Protein AF-B3DYD4-F1 (afdb_monomer)

Structure (mmCIF, N/CA/C/O backbone):
data_AF-B3DYD4-F1
#
_entry.id   AF-B3DYD4-F1
#
loop_
_atom_site.group_PDB
_atom_site.id
_atom_site.type_symbol
_atom_site.label_atom_id
_atom_site.label_alt_id
_atom_site.label_comp_id
_atom_site.label_asym_id
_atom_site.label_entity_id
_atom_site.label_seq_id
_atom_site.pdbx_PDB_ins_code
_atom_site.Cartn_x
_atom_site.Cartn_y
_atom_site.Cartn_z
_atom_site.occupancy
_atom_site.B_iso_or_equiv
_atom_site.auth_seq_id
_atom_site.auth_comp_id
_atom_site.auth_asym_id
_atom_site.auth_atom_id
_atom_site.pdbx_PDB_model_num
ATOM 1 N N . MET A 1 1 ? -2.296 5.678 56.896 1.00 38.97 1 MET A N 1
ATOM 2 C CA . MET A 1 1 ? -1.107 4.786 56.986 1.00 38.97 1 MET A CA 1
ATOM 3 C C . MET A 1 1 ? -1.644 3.364 57.135 1.00 38.97 1 MET A C 1
ATOM 5 O O . MET A 1 1 ? -2.528 3.212 57.953 1.00 38.97 1 MET A O 1
ATOM 9 N N . LYS A 1 2 ? -1.297 2.308 56.392 1.00 41.31 2 LYS A N 1
ATOM 10 C CA . LYS A 1 2 ? -0.160 1.946 55.529 1.00 41.31 2 LYS A CA 1
ATOM 11 C C . LYS A 1 2 ? -0.677 1.122 54.331 1.00 41.31 2 LYS A C 1
ATOM 13 O O . LYS A 1 2 ? -1.652 0.393 54.458 1.00 41.31 2 LYS A O 1
ATOM 18 N N . LYS A 1 3 ? 0.004 1.261 53.189 1.00 44.62 3 LYS A N 1
ATOM 19 C CA . LYS A 1 3 ? -0.133 0.450 51.968 1.00 44.62 3 LYS A CA 1
ATOM 20 C C . LYS A 1 3 ? 0.567 -0.898 52.170 1.00 44.62 3 LYS A C 1
ATOM 22 O O . LYS A 1 3 ? 1.705 -0.878 52.627 1.00 44.62 3 LYS A O 1
ATOM 27 N N . ASN A 1 4 ? -0.021 -2.000 51.702 1.00 47.28 4 ASN A N 1
ATOM 28 C CA . ASN A 1 4 ? 0.715 -3.247 51.481 1.00 47.28 4 ASN A CA 1
ATOM 29 C C . ASN A 1 4 ? 0.799 -3.526 49.979 1.00 47.28 4 ASN A C 1
ATOM 31 O O . ASN A 1 4 ? -0.115 -4.044 49.350 1.00 47.28 4 ASN A O 1
ATOM 35 N N . SER A 1 5 ? 1.931 -3.099 49.426 1.00 49.41 5 SER A N 1
ATOM 36 C CA . SER A 1 5 ? 2.450 -3.473 48.117 1.00 49.41 5 SER A CA 1
ATOM 37 C C . SER A 1 5 ? 3.121 -4.837 48.259 1.00 49.41 5 SER A C 1
ATOM 39 O O . SER A 1 5 ? 4.083 -4.939 49.021 1.00 49.41 5 SER A O 1
ATOM 41 N N . LEU A 1 6 ? 2.697 -5.841 47.492 1.00 55.88 6 LEU A N 1
ATOM 42 C CA . LEU A 1 6 ? 3.550 -6.989 47.191 1.00 55.88 6 LEU A CA 1
ATOM 43 C C . LEU A 1 6 ? 3.934 -6.960 45.712 1.00 55.88 6 LEU A C 1
ATOM 45 O O . LEU A 1 6 ? 3.097 -7.018 44.817 1.00 55.88 6 LEU A O 1
ATOM 49 N N . ARG A 1 7 ? 5.242 -6.814 45.512 1.00 54.72 7 ARG A N 1
ATOM 50 C CA . ARG A 1 7 ? 5.985 -6.912 44.260 1.00 54.72 7 ARG A CA 1
ATOM 51 C C . ARG A 1 7 ? 6.456 -8.365 44.164 1.00 54.72 7 ARG A C 1
ATOM 53 O O . ARG A 1 7 ? 7.079 -8.816 45.115 1.00 54.72 7 ARG A O 1
ATOM 60 N N . ASN A 1 8 ? 6.219 -9.038 43.042 1.00 51.88 8 ASN A N 1
ATOM 61 C CA . ASN A 1 8 ? 6.862 -10.307 42.674 1.00 51.88 8 ASN A CA 1
ATOM 62 C C . ASN A 1 8 ? 7.329 -10.162 41.213 1.00 51.88 8 ASN A C 1
ATOM 64 O O . ASN A 1 8 ? 6.520 -9.848 40.344 1.00 51.88 8 ASN A O 1
ATOM 68 N N . THR A 1 9 ? 8.638 -9.980 40.994 1.00 54.03 9 THR A N 1
ATOM 69 C CA . THR A 1 9 ? 9.576 -11.018 40.497 1.00 54.03 9 THR A CA 1
ATOM 70 C C . THR A 1 9 ? 9.155 -11.511 39.103 1.00 54.03 9 THR A C 1
ATOM 72 O O . THR A 1 9 ? 8.151 -12.184 38.948 1.00 54.03 9 THR A O 1
ATOM 75 N N . GLY A 1 10 ? 9.786 -11.106 38.000 1.00 48.25 10 GLY A N 1
ATOM 76 C CA . GLY A 1 10 ? 11.219 -11.176 37.729 1.00 48.25 10 GLY A CA 1
ATOM 77 C C . GLY A 1 10 ? 11.532 -12.536 37.101 1.00 48.25 10 GLY A C 1
ATOM 78 O O . GLY A 1 10 ? 11.927 -13.444 37.821 1.00 48.25 10 GLY A O 1
ATOM 79 N N . LEU A 1 11 ? 11.346 -12.679 35.784 1.00 46.84 11 LEU A N 1
ATOM 80 C CA . LEU A 1 11 ? 11.868 -13.820 35.029 1.00 46.84 11 LEU A CA 1
ATOM 81 C C . LEU A 1 11 ? 12.599 -13.302 33.787 1.00 46.84 11 LEU A C 1
ATOM 83 O O . LEU A 1 11 ? 11.993 -12.833 32.826 1.00 46.84 11 LEU A O 1
ATOM 87 N N . VAL A 1 12 ? 13.925 -13.341 33.867 1.00 51.78 12 VAL A N 1
ATOM 88 C CA . VAL A 1 12 ? 14.853 -13.117 32.761 1.00 51.78 12 VAL A CA 1
ATOM 89 C C . VAL A 1 12 ? 14.883 -14.401 31.938 1.00 51.78 12 VAL A C 1
ATOM 91 O O . VAL A 1 12 ? 15.249 -15.448 32.464 1.00 51.78 12 VAL A O 1
ATOM 94 N N . VAL A 1 13 ? 14.513 -14.330 30.659 1.00 56.12 13 VAL A N 1
ATOM 95 C CA . VAL A 1 13 ? 14.779 -15.407 29.697 1.00 56.12 13 VAL A CA 1
ATOM 96 C C . VAL A 1 13 ? 16.028 -15.013 28.922 1.00 56.12 13 VAL A C 1
ATOM 98 O O . VAL A 1 13 ? 16.008 -14.085 28.118 1.00 56.12 13 VAL A O 1
ATOM 101 N N . ALA A 1 14 ? 17.125 -15.699 29.218 1.00 52.97 14 ALA A N 1
ATOM 102 C CA . ALA A 1 14 ? 18.363 -15.643 28.460 1.00 52.97 14 ALA A CA 1
ATOM 103 C C . ALA A 1 14 ? 18.589 -16.985 27.752 1.00 52.97 14 ALA A C 1
ATOM 105 O O . ALA A 1 14 ? 18.150 -18.021 28.246 1.00 52.97 14 ALA A O 1
ATOM 106 N N . LEU A 1 15 ? 19.386 -16.914 26.680 1.00 49.81 15 LEU A N 1
ATOM 107 C CA . LEU A 1 15 ? 20.103 -17.984 25.970 1.00 49.81 15 LEU A CA 1
ATOM 108 C C . LEU A 1 15 ? 19.453 -18.526 24.694 1.00 49.81 15 LEU A C 1
ATOM 110 O O . LEU A 1 15 ? 18.399 -19.152 24.704 1.00 49.81 15 LEU A O 1
ATOM 114 N N . GLY A 1 16 ? 20.193 -18.349 23.595 1.00 42.12 16 GLY A N 1
ATOM 115 C CA . GLY A 1 16 ? 19.958 -19.068 22.350 1.00 42.12 16 GLY A CA 1
ATOM 116 C C . GLY A 1 16 ? 20.753 -18.580 21.138 1.00 42.12 16 GLY A C 1
ATOM 117 O O . GLY A 1 16 ? 20.210 -18.596 20.041 1.00 42.12 16 GLY A O 1
ATOM 118 N N . SER A 1 17 ? 22.004 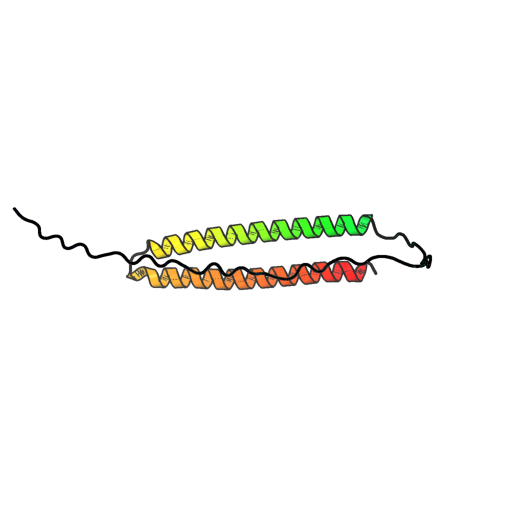-18.125 21.293 1.00 53.62 17 SER A N 1
ATOM 119 C CA . SER A 1 17 ? 22.882 -17.843 20.146 1.00 53.62 17 SER A CA 1
ATOM 120 C C . SER A 1 17 ? 23.289 -19.155 19.472 1.00 53.62 17 SER A C 1
ATOM 122 O O . SER A 1 17 ? 24.225 -19.818 19.914 1.00 53.62 17 SER A O 1
ATOM 124 N N . ILE A 1 18 ? 22.586 -19.537 18.406 1.00 58.69 18 ILE A N 1
ATOM 125 C CA . ILE A 1 18 ? 23.004 -20.633 17.529 1.00 58.69 18 ILE A CA 1
ATOM 126 C C . ILE A 1 18 ? 23.987 -20.060 16.507 1.00 58.69 18 ILE A C 1
ATOM 128 O O . ILE A 1 18 ? 23.617 -19.349 15.573 1.00 58.69 18 ILE A O 1
ATOM 132 N N . LEU A 1 19 ? 25.261 -20.365 16.738 1.00 49.06 19 LEU A N 1
ATOM 133 C CA . LEU A 1 19 ? 26.365 -20.183 15.806 1.00 49.06 19 LEU A CA 1
ATOM 134 C C . LEU A 1 19 ? 26.099 -21.029 14.550 1.00 49.06 19 LEU A C 1
ATOM 136 O O . LEU A 1 19 ? 26.220 -22.251 14.584 1.00 49.06 19 LEU A O 1
ATOM 140 N N . PHE A 1 20 ? 25.756 -20.386 13.434 1.00 47.16 20 PHE A N 1
ATOM 141 C CA . PHE A 1 20 ? 25.810 -21.025 12.119 1.00 47.16 20 PHE A CA 1
ATOM 142 C C . PHE A 1 20 ? 27.267 -21.075 11.649 1.00 47.16 20 PHE A C 1
ATOM 144 O O . PHE A 1 20 ? 27.771 -20.170 10.987 1.00 47.16 20 PHE A O 1
ATOM 151 N N . SER A 1 21 ? 27.952 -22.150 12.027 1.00 51.03 21 SER A N 1
ATOM 152 C CA . SER A 1 21 ? 29.216 -22.580 11.435 1.00 51.03 21 SER A CA 1
ATOM 153 C C . SER A 1 21 ? 28.922 -23.358 10.146 1.00 51.03 21 SER A C 1
ATOM 155 O O . SER A 1 21 ? 28.512 -24.514 10.201 1.00 51.03 21 SER A O 1
ATOM 157 N N . GLY A 1 22 ? 29.111 -22.722 8.988 1.00 49.94 22 GLY A N 1
ATOM 158 C CA . GLY A 1 22 ? 29.138 -23.369 7.669 1.00 49.94 22 GLY A CA 1
ATOM 159 C C . GLY A 1 22 ? 30.554 -23.307 7.074 1.00 49.94 22 GLY A C 1
ATOM 160 O O . GLY A 1 22 ? 31.252 -22.322 7.318 1.00 49.94 22 GLY A O 1
ATOM 161 N N . PRO A 1 23 ? 31.016 -24.346 6.354 1.00 53.59 23 PRO A N 1
ATOM 162 C CA . PRO A 1 23 ? 32.431 -24.556 6.068 1.00 53.59 23 PRO A CA 1
ATOM 163 C C . PRO A 1 23 ? 32.987 -23.584 5.021 1.00 53.59 23 PRO A C 1
ATOM 165 O O . PRO A 1 23 ? 32.393 -23.350 3.970 1.00 53.59 23 PRO A O 1
ATOM 168 N N . MET A 1 24 ? 34.188 -23.081 5.312 1.00 48.22 24 MET A N 1
ATOM 169 C CA . MET A 1 24 ? 35.125 -22.515 4.343 1.00 48.22 24 MET A CA 1
ATOM 170 C C . MET A 1 24 ? 35.471 -23.591 3.304 1.00 48.22 24 MET A C 1
ATOM 172 O O . MET A 1 24 ? 36.173 -24.549 3.625 1.00 48.22 24 MET A O 1
ATOM 176 N N . PHE A 1 25 ? 35.007 -23.443 2.063 1.00 60.72 25 PHE A N 1
ATOM 177 C CA . PHE A 1 25 ? 35.567 -24.203 0.948 1.00 60.72 25 PHE A CA 1
ATOM 178 C C . PHE A 1 25 ? 36.887 -23.555 0.531 1.00 60.72 25 PHE A C 1
ATOM 180 O O . PHE A 1 25 ? 36.925 -22.430 0.035 1.00 60.72 25 PHE A O 1
ATOM 187 N N . ALA A 1 26 ? 37.966 -24.277 0.820 1.00 43.31 26 ALA A N 1
ATOM 188 C CA . ALA A 1 26 ? 39.333 -23.933 0.484 1.00 43.31 26 ALA A CA 1
ATOM 189 C C . ALA A 1 26 ? 39.612 -24.083 -1.022 1.00 43.31 26 ALA A C 1
ATOM 191 O O . ALA A 1 26 ? 38.998 -24.889 -1.721 1.00 43.31 26 ALA A O 1
ATOM 192 N N . GLN A 1 27 ? 40.568 -23.273 -1.472 1.00 47.06 27 GLN A N 1
ATOM 193 C CA . GLN A 1 27 ? 41.129 -23.167 -2.816 1.00 47.06 27 GLN A 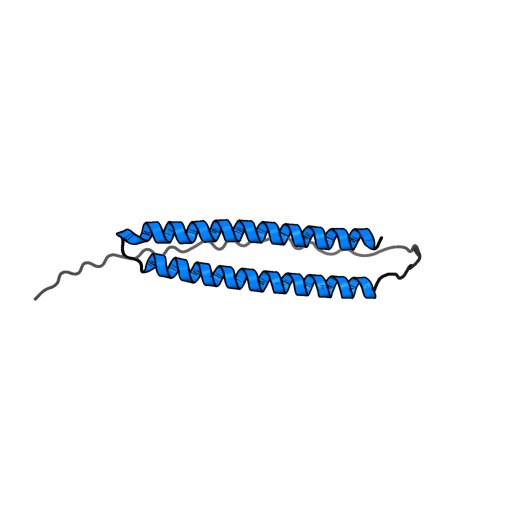CA 1
ATOM 194 C C . GLN A 1 27 ? 41.597 -24.506 -3.396 1.00 47.06 27 GLN A C 1
ATOM 196 O O . GLN A 1 27 ? 42.208 -25.297 -2.688 1.00 47.06 27 GLN A O 1
ATOM 201 N N . ASN A 1 28 ? 41.448 -24.659 -4.714 1.00 42.19 28 ASN A N 1
ATOM 202 C CA . ASN A 1 28 ? 42.526 -25.120 -5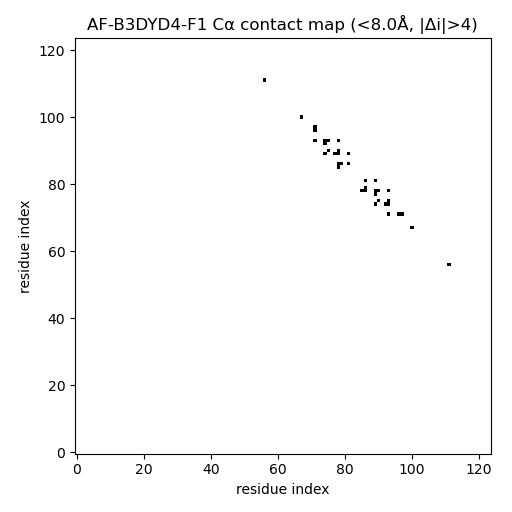.591 1.00 42.19 28 ASN A CA 1
ATOM 203 C C . ASN A 1 28 ? 42.300 -24.565 -7.008 1.00 42.19 28 ASN A C 1
ATOM 205 O O . ASN A 1 28 ? 41.210 -24.655 -7.565 1.00 42.19 28 ASN A O 1
ATOM 209 N N . ALA A 1 29 ? 43.350 -23.969 -7.558 1.00 40.53 29 ALA A N 1
ATOM 210 C CA . ALA A 1 29 ? 43.558 -23.610 -8.962 1.00 40.53 29 ALA A CA 1
ATOM 211 C C . ALA A 1 29 ? 44.992 -24.076 -9.311 1.00 40.53 29 ALA A C 1
ATOM 213 O O . ALA A 1 29 ? 45.725 -24.373 -8.360 1.00 40.53 29 ALA A O 1
ATOM 214 N N . PRO A 1 30 ? 45.480 -24.054 -10.570 1.00 59.03 30 PRO A N 1
ATOM 215 C CA . PRO A 1 30 ? 44.863 -23.777 -11.881 1.00 59.03 30 PRO A CA 1
ATOM 216 C C . PRO A 1 30 ? 45.222 -24.889 -12.923 1.00 59.03 30 PRO A C 1
ATOM 218 O O . PRO A 1 30 ? 45.534 -25.993 -12.503 1.00 59.03 30 PRO A O 1
ATOM 221 N N . GLU A 1 31 ? 45.220 -24.565 -14.233 1.00 38.59 31 GLU A N 1
ATOM 222 C CA . GLU A 1 31 ? 45.652 -25.349 -15.432 1.00 38.59 31 GLU A CA 1
ATOM 223 C C . GLU A 1 31 ? 44.554 -26.183 -16.142 1.00 38.59 31 GLU A C 1
ATOM 225 O O . GLU A 1 31 ? 43.847 -26.947 -15.501 1.00 38.59 31 GLU A O 1
ATOM 230 N N . SER A 1 32 ? 44.302 -26.123 -17.463 1.00 45.41 32 SER A N 1
ATOM 231 C CA . SER A 1 32 ? 44.987 -25.501 -18.614 1.00 45.41 32 SER A CA 1
ATOM 232 C C . SER A 1 32 ? 44.090 -25.455 -19.874 1.00 45.41 32 SER A C 1
ATOM 234 O O . SER A 1 32 ? 43.182 -26.268 -20.016 1.00 45.41 32 SER A O 1
ATOM 236 N N . GLN A 1 33 ? 44.478 -24.577 -20.813 1.00 41.34 33 GLN A N 1
ATOM 237 C CA . GLN A 1 33 ? 44.333 -24.642 -22.286 1.00 41.34 33 GLN A CA 1
ATOM 238 C C . GLN A 1 33 ? 43.029 -24.222 -23.004 1.00 41.34 33 GLN A C 1
ATOM 240 O O . GLN A 1 33 ? 42.095 -24.992 -23.202 1.00 41.34 33 GLN A O 1
ATOM 245 N N . ASP A 1 34 ? 43.079 -22.978 -23.497 1.00 46.72 34 ASP A N 1
ATOM 246 C CA . ASP A 1 34 ? 42.905 -22.533 -24.892 1.00 46.72 34 ASP A CA 1
ATOM 247 C C . ASP A 1 34 ? 41.936 -23.274 -25.835 1.00 46.72 34 ASP A C 1
ATOM 249 O O . ASP A 1 34 ? 42.266 -24.279 -26.464 1.00 46.72 34 ASP A O 1
ATOM 253 N N . GLN A 1 35 ? 40.818 -22.600 -26.124 1.00 41.25 35 GLN A N 1
ATOM 254 C CA . GLN A 1 35 ? 40.226 -22.559 -27.464 1.00 41.25 35 GLN A CA 1
ATOM 255 C C . GLN A 1 35 ? 39.769 -21.121 -27.770 1.00 41.25 35 GLN A C 1
ATOM 257 O O . GLN A 1 35 ? 38.976 -20.566 -27.002 1.00 41.25 35 GLN A O 1
ATOM 262 N N . PRO A 1 36 ? 40.206 -20.497 -28.884 1.00 48.31 36 PRO A N 1
ATOM 263 C CA . PRO A 1 36 ? 39.716 -19.187 -29.288 1.00 48.31 36 PRO A CA 1
ATOM 264 C C . PRO A 1 36 ? 38.334 -19.355 -29.925 1.00 48.31 36 PRO A C 1
ATOM 266 O O . PRO A 1 36 ? 38.187 -19.452 -31.142 1.00 48.31 36 PRO A O 1
ATOM 269 N N . SER A 1 37 ? 37.299 -19.405 -29.091 1.00 42.78 37 SER A N 1
ATOM 270 C CA . SER A 1 37 ? 35.921 -19.285 -29.560 1.00 42.78 37 SER A CA 1
ATOM 271 C C . SER A 1 37 ? 35.653 -17.819 -29.874 1.00 42.78 37 SER A C 1
ATOM 273 O O . SER A 1 37 ? 35.342 -17.035 -28.983 1.00 42.78 37 SER A O 1
ATOM 275 N N . SER A 1 38 ? 35.865 -17.464 -31.143 1.00 44.59 38 SER A N 1
ATOM 276 C CA . SER A 1 38 ? 35.165 -16.407 -31.882 1.00 44.59 38 SER A CA 1
ATOM 277 C C . SER A 1 38 ? 34.442 -15.387 -30.998 1.00 44.59 38 SER A C 1
ATOM 279 O O . SER A 1 38 ? 33.258 -15.548 -30.691 1.00 44.59 38 SER A O 1
ATOM 281 N N . THR A 1 39 ? 35.144 -14.318 -30.618 1.00 46.03 39 THR A N 1
ATOM 282 C CA . THR A 1 39 ? 34.541 -13.138 -29.998 1.00 46.03 39 THR A CA 1
ATOM 283 C C . THR A 1 39 ? 33.686 -12.428 -31.044 1.00 46.03 39 THR A C 1
ATOM 285 O O . THR A 1 39 ? 34.070 -11.413 -31.620 1.00 46.03 39 THR A O 1
ATOM 288 N N . ALA A 1 40 ? 32.496 -12.962 -31.307 1.00 49.12 40 ALA A N 1
ATOM 289 C CA . ALA A 1 40 ? 31.392 -12.108 -31.673 1.00 49.12 40 ALA A CA 1
ATOM 290 C C . ALA A 1 40 ? 31.198 -11.188 -30.464 1.00 49.12 40 ALA A C 1
ATOM 292 O O . ALA A 1 40 ? 30.765 -11.624 -29.400 1.00 49.12 40 ALA A O 1
ATOM 293 N N . THR A 1 41 ? 31.582 -9.923 -30.586 1.00 60.12 41 THR A N 1
ATOM 294 C CA . THR A 1 41 ? 31.055 -8.865 -29.729 1.00 60.12 41 THR A CA 1
ATOM 295 C C . THR A 1 41 ? 29.703 -8.446 -30.287 1.00 60.12 41 THR A C 1
ATOM 297 O O . THR A 1 41 ? 29.666 -7.662 -31.238 1.00 60.12 41 THR A O 1
ATOM 300 N N . PRO A 1 42 ? 28.593 -8.890 -29.684 1.00 54.66 42 PRO A N 1
ATOM 301 C CA . PRO A 1 42 ? 27.387 -8.093 -29.723 1.00 54.66 42 PRO A CA 1
ATOM 302 C C . PRO A 1 42 ? 26.996 -7.655 -28.297 1.00 54.66 42 PRO A C 1
ATOM 304 O O . PRO A 1 42 ? 27.312 -8.311 -27.308 1.00 54.66 42 PRO A O 1
ATOM 307 N N . HIS A 1 43 ? 26.288 -6.524 -28.192 1.00 51.69 43 HIS A N 1
ATOM 308 C CA . HIS A 1 43 ? 25.422 -6.166 -27.048 1.00 51.69 43 HIS A CA 1
ATOM 309 C C . HIS A 1 43 ? 25.963 -5.371 -25.833 1.00 51.69 43 HIS A C 1
ATOM 311 O O . HIS A 1 43 ? 25.382 -5.459 -24.748 1.00 51.69 43 HIS A O 1
ATOM 317 N N . HIS A 1 44 ? 26.957 -4.480 -25.958 1.00 55.69 44 HIS A N 1
ATOM 318 C CA . HIS A 1 44 ? 27.202 -3.501 -24.870 1.00 55.69 44 HIS A CA 1
ATOM 319 C C . HIS A 1 44 ? 26.030 -2.507 -24.682 1.00 55.69 44 HIS A C 1
ATOM 321 O O . HIS A 1 44 ? 25.693 -2.152 -23.549 1.00 55.69 44 HIS A O 1
ATOM 327 N N . HIS A 1 45 ? 25.366 -2.102 -25.773 1.00 59.94 45 HIS A N 1
ATOM 328 C CA . HIS A 1 45 ? 24.218 -1.186 -25.728 1.00 59.94 45 HIS A CA 1
ATOM 329 C C . HIS A 1 45 ? 22.947 -1.829 -25.144 1.00 59.94 45 HIS A C 1
ATOM 331 O O . HIS A 1 45 ? 22.285 -1.212 -24.307 1.00 59.94 45 HIS A O 1
ATOM 337 N N . ASP A 1 46 ? 22.649 -3.084 -25.493 1.00 68.31 46 ASP A N 1
ATOM 338 C CA . ASP A 1 46 ? 21.482 -3.809 -24.964 1.00 68.31 46 ASP A CA 1
ATOM 339 C C . ASP A 1 46 ? 21.575 -4.058 -23.460 1.00 68.31 46 ASP A C 1
ATOM 341 O O . ASP A 1 46 ? 20.589 -3.929 -22.731 1.00 68.31 46 ASP A O 1
ATOM 345 N N . ARG A 1 47 ? 22.775 -4.367 -22.955 1.00 75.88 47 ARG A N 1
ATOM 346 C CA . ARG A 1 47 ? 22.974 -4.611 -21.523 1.00 75.88 47 ARG A CA 1
ATOM 347 C C . ARG A 1 47 ? 22.716 -3.356 -20.689 1.00 75.88 47 ARG A C 1
ATOM 349 O O . ARG A 1 47 ? 22.062 -3.438 -19.648 1.00 75.88 47 ARG A O 1
ATOM 356 N N . ALA A 1 48 ? 23.194 -2.197 -21.144 1.00 81.12 48 ALA A N 1
ATOM 357 C CA . ALA A 1 48 ? 22.978 -0.922 -20.460 1.00 81.12 48 ALA A CA 1
ATOM 358 C C . ALA A 1 48 ? 21.500 -0.493 -20.494 1.00 81.12 48 ALA A C 1
ATOM 360 O O . ALA A 1 48 ? 20.965 -0.044 -19.476 1.00 81.12 48 ALA A O 1
ATOM 361 N N . TYR A 1 49 ? 20.825 -0.683 -21.633 1.00 81.19 49 TYR A N 1
ATOM 362 C CA . TYR A 1 49 ? 19.399 -0.392 -21.782 1.00 81.19 49 TYR A CA 1
ATOM 363 C C . TYR A 1 49 ? 18.535 -1.271 -20.863 1.00 81.19 49 TYR A C 1
ATOM 365 O O . TYR A 1 49 ? 17.741 -0.748 -20.075 1.00 81.19 49 TYR A O 1
ATOM 373 N N . ARG A 1 50 ? 18.763 -2.593 -20.868 1.00 80.62 50 ARG A N 1
ATOM 374 C CA . ARG A 1 50 ? 18.063 -3.547 -19.989 1.00 80.62 50 ARG A CA 1
ATOM 375 C C . ARG A 1 50 ? 18.288 -3.237 -18.508 1.00 80.62 50 ARG A C 1
ATOM 377 O O . ARG A 1 50 ? 17.342 -3.279 -17.725 1.00 80.62 50 ARG A O 1
ATOM 384 N N . HIS A 1 51 ? 19.511 -2.870 -18.116 1.00 86.69 51 HIS A N 1
ATOM 385 C CA . HIS A 1 51 ? 19.808 -2.491 -16.733 1.00 86.69 51 HIS A CA 1
ATOM 386 C C . HIS A 1 51 ? 19.066 -1.217 -16.303 1.00 86.69 51 HIS A C 1
ATOM 388 O O . HIS A 1 51 ? 18.476 -1.180 -15.222 1.00 86.69 51 HIS A O 1
ATOM 394 N N . LYS A 1 52 ? 19.042 -0.185 -17.157 1.00 88.56 52 LYS A N 1
ATOM 395 C CA . LYS A 1 52 ? 18.312 1.061 -16.881 1.00 88.56 52 LYS A CA 1
ATOM 396 C C . LYS A 1 52 ? 16.814 0.807 -16.709 1.00 88.56 52 LYS A C 1
ATOM 398 O O . LYS A 1 52 ? 16.221 1.323 -15.763 1.00 88.56 52 LYS A O 1
ATOM 403 N N . MET A 1 53 ? 16.220 -0.007 -17.580 1.00 85.81 53 MET A N 1
ATOM 404 C CA . MET A 1 53 ? 14.804 -0.364 -17.488 1.00 85.81 53 MET A CA 1
ATOM 405 C C . MET A 1 53 ? 14.506 -1.172 -16.219 1.00 85.81 53 MET A C 1
ATOM 407 O O . MET A 1 53 ? 13.585 -0.828 -15.481 1.00 85.81 53 MET A O 1
ATOM 411 N N . ALA A 1 54 ? 15.317 -2.188 -15.909 1.00 87.56 54 ALA A N 1
ATOM 412 C CA . ALA A 1 54 ? 15.171 -2.973 -14.684 1.00 87.56 54 ALA A CA 1
ATOM 413 C C . ALA A 1 54 ? 15.247 -2.092 -13.425 1.00 87.56 54 ALA A C 1
ATOM 415 O O . ALA A 1 54 ? 14.453 -2.264 -12.501 1.00 87.56 54 ALA A O 1
ATOM 416 N N . LYS A 1 55 ? 16.146 -1.098 -13.410 1.00 91.44 55 LYS A N 1
ATOM 417 C CA . LYS A 1 55 ? 16.255 -0.127 -12.315 1.00 91.44 55 LYS A CA 1
ATOM 418 C C . LYS A 1 55 ? 14.994 0.729 -12.174 1.00 91.44 55 LYS A C 1
ATOM 420 O O . LYS A 1 55 ? 14.463 0.842 -11.075 1.00 91.44 55 LYS A O 1
ATOM 425 N N . GLN A 1 56 ? 14.486 1.293 -13.270 1.00 91.00 56 GLN A N 1
ATOM 426 C CA . GLN A 1 56 ? 13.259 2.103 -13.247 1.00 91.00 56 GLN A CA 1
ATOM 427 C C . GLN A 1 56 ? 12.051 1.302 -12.750 1.00 91.00 56 GLN A C 1
ATOM 429 O O . GLN A 1 56 ? 11.254 1.790 -11.951 1.00 91.00 56 GLN A O 1
ATOM 434 N N . MET A 1 57 ? 11.944 0.054 -13.199 1.00 88.94 57 MET A N 1
ATOM 435 C CA . MET A 1 57 ? 10.914 -0.882 -12.768 1.00 88.94 57 MET A CA 1
ATOM 436 C C . MET A 1 57 ? 11.020 -1.211 -11.272 1.00 88.94 57 MET A C 1
ATOM 438 O O . MET A 1 57 ? 10.013 -1.204 -10.564 1.00 88.94 57 MET A O 1
ATOM 442 N N . HIS A 1 58 ? 12.235 -1.442 -10.772 1.00 90.75 58 HIS A N 1
ATOM 443 C CA . HIS A 1 58 ? 12.482 -1.666 -9.349 1.00 90.75 58 HIS A CA 1
ATOM 444 C C . HIS A 1 58 ? 12.101 -0.444 -8.500 1.00 90.75 58 HIS A C 1
ATOM 446 O O . HIS A 1 58 ? 11.374 -0.584 -7.521 1.00 90.75 58 HIS A O 1
ATOM 452 N N . GLU A 1 59 ? 12.509 0.760 -8.908 1.00 94.19 59 GLU A N 1
ATOM 453 C CA . GLU A 1 59 ? 12.141 2.003 -8.218 1.00 94.19 59 GLU A CA 1
ATOM 454 C C . GLU A 1 59 ? 10.623 2.228 -8.194 1.00 94.19 59 GLU A C 1
ATOM 456 O O . GLU A 1 59 ? 10.075 2.655 -7.177 1.00 94.19 59 GLU A O 1
ATOM 461 N N . LYS A 1 60 ? 9.928 1.932 -9.300 1.00 91.50 60 LYS A N 1
ATOM 462 C CA . LYS A 1 60 ? 8.463 2.019 -9.369 1.00 91.50 60 LYS A CA 1
ATOM 463 C C . LYS A 1 60 ? 7.813 1.084 -8.347 1.00 91.50 60 LYS A C 1
ATOM 465 O O . LYS A 1 60 ? 6.924 1.518 -7.618 1.00 91.50 60 LYS A O 1
ATOM 470 N N . MET A 1 61 ? 8.270 -0.167 -8.278 1.00 91.50 61 MET A N 1
ATOM 471 C CA . MET A 1 61 ? 7.753 -1.141 -7.316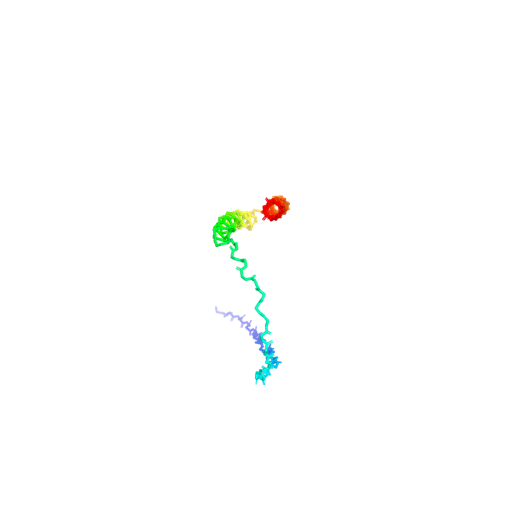 1.00 91.50 61 MET A CA 1
ATOM 472 C C . MET A 1 61 ? 8.039 -0.733 -5.878 1.00 91.50 61 MET A C 1
ATOM 474 O O . MET A 1 61 ? 7.142 -0.828 -5.048 1.00 91.50 61 MET A O 1
ATOM 478 N N . GLN A 1 62 ? 9.236 -0.221 -5.593 1.00 94.38 62 GLN A N 1
ATOM 479 C CA . GLN A 1 62 ? 9.573 0.252 -4.254 1.00 94.38 62 GLN A CA 1
ATOM 480 C C . GLN A 1 62 ? 8.613 1.355 -3.797 1.00 94.38 62 GLN A C 1
ATOM 482 O O . GLN A 1 62 ? 8.011 1.241 -2.736 1.00 94.38 62 GLN A O 1
ATOM 487 N N . ARG A 1 63 ? 8.373 2.371 -4.638 1.00 94.69 63 ARG A N 1
ATOM 488 C CA . ARG A 1 63 ? 7.434 3.459 -4.309 1.00 94.69 63 ARG A CA 1
ATOM 489 C C . ARG A 1 63 ? 6.008 2.961 -4.086 1.00 94.69 63 ARG A C 1
ATOM 491 O O . ARG A 1 63 ? 5.298 3.500 -3.243 1.00 94.69 63 ARG A O 1
ATOM 498 N N . LEU A 1 64 ? 5.571 1.966 -4.861 1.00 92.56 64 LEU A N 1
ATOM 499 C CA . LEU A 1 64 ? 4.254 1.358 -4.679 1.00 92.56 64 LEU A CA 1
ATOM 500 C C . LEU A 1 64 ? 4.160 0.640 -3.325 1.00 92.56 64 LEU A C 1
ATOM 502 O O . LEU A 1 64 ? 3.174 0.833 -2.621 1.00 92.56 64 LEU A O 1
ATOM 506 N N . MET A 1 65 ? 5.186 -0.131 -2.957 1.00 93.50 65 MET A N 1
ATOM 507 C CA . MET A 1 65 ? 5.255 -0.834 -1.670 1.00 93.50 65 MET A CA 1
ATOM 508 C C . MET A 1 65 ? 5.258 0.143 -0.499 1.00 93.50 65 MET A C 1
ATOM 510 O O . MET A 1 65 ? 4.453 -0.003 0.412 1.00 93.50 65 MET A O 1
ATOM 514 N N . ASP A 1 66 ? 6.096 1.181 -0.562 1.00 96.62 66 ASP A N 1
ATOM 515 C CA . ASP A 1 66 ? 6.187 2.189 0.496 1.00 96.62 66 ASP A CA 1
ATOM 516 C C . ASP A 1 66 ? 4.825 2.870 0.719 1.00 96.62 66 ASP A C 1
ATOM 518 O O . ASP A 1 66 ? 4.377 3.035 1.854 1.00 96.62 66 ASP A O 1
ATOM 522 N N . LYS A 1 67 ? 4.110 3.192 -0.369 1.00 96.25 67 LYS A N 1
ATOM 523 C CA . LYS A 1 67 ? 2.760 3.767 -0.300 1.00 96.25 67 LYS A CA 1
ATOM 524 C C . LYS A 1 67 ? 1.746 2.803 0.327 1.00 96.25 67 LYS A C 1
ATOM 526 O O . LYS A 1 67 ? 0.925 3.232 1.137 1.00 96.25 67 LYS A O 1
ATOM 531 N N . GLN A 1 68 ? 1.778 1.525 -0.057 1.00 97.00 68 GLN A N 1
ATOM 532 C CA . GLN A 1 68 ? 0.897 0.502 0.517 1.00 97.00 68 GLN A CA 1
ATOM 533 C C . GLN A 1 68 ? 1.169 0.328 2.018 1.00 97.00 68 GLN A C 1
ATOM 535 O O . GLN A 1 68 ? 0.231 0.315 2.813 1.00 97.00 68 GLN A O 1
ATOM 540 N N . ASP A 1 69 ? 2.439 0.306 2.421 1.00 97.81 69 ASP A N 1
ATOM 541 C CA . ASP A 1 69 ? 2.857 0.225 3.821 1.00 97.81 69 ASP A CA 1
ATOM 542 C C . ASP A 1 69 ? 2.370 1.421 4.650 1.00 97.81 69 ASP A C 1
ATOM 544 O O . ASP A 1 69 ? 1.909 1.250 5.782 1.00 97.81 69 ASP A O 1
ATOM 548 N N . GLU A 1 70 ? 2.464 2.641 4.118 1.00 98.31 70 GLU A N 1
ATOM 549 C CA . GLU A 1 70 ? 1.953 3.841 4.788 1.00 98.31 70 GLU A CA 1
ATOM 550 C C . GLU A 1 70 ? 0.433 3.790 4.986 1.00 98.31 70 GLU A C 1
ATOM 552 O O . GLU A 1 70 ? -0.062 4.087 6.080 1.00 98.31 70 GLU A O 1
ATOM 557 N N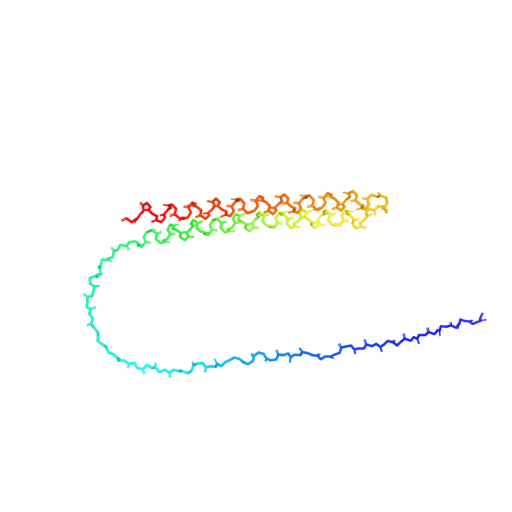 . GLU A 1 71 ? -0.310 3.367 3.963 1.00 98.06 71 GLU A N 1
ATOM 558 C CA . GLU A 1 71 ? -1.764 3.203 4.030 1.00 98.06 71 GLU A CA 1
ATOM 559 C C . GLU A 1 71 ? -2.165 2.159 5.082 1.00 98.06 71 GLU A C 1
ATOM 561 O O . GLU A 1 71 ? -3.008 2.428 5.942 1.00 98.06 71 GLU A O 1
ATOM 566 N N . LEU A 1 72 ? -1.504 1.000 5.087 1.00 98.44 72 LEU A N 1
ATOM 567 C CA . LEU A 1 72 ? -1.759 -0.062 6.059 1.00 98.44 72 LEU A CA 1
ATOM 568 C C . LEU A 1 72 ? -1.428 0.373 7.488 1.00 98.44 72 LEU A C 1
ATOM 570 O O . LEU A 1 72 ? -2.199 0.098 8.409 1.00 98.44 72 LEU A O 1
ATOM 574 N N . LYS A 1 73 ? -0.321 1.101 7.691 1.00 98.44 73 LYS A N 1
ATOM 575 C CA . LYS A 1 73 ? 0.026 1.681 9.000 1.00 98.44 73 LYS A CA 1
ATOM 576 C C . LYS A 1 73 ? -1.049 2.651 9.477 1.00 98.44 73 LYS A C 1
ATOM 578 O O . LYS A 1 73 ? -1.398 2.642 10.659 1.00 98.44 73 LYS A O 1
ATOM 583 N N . LYS A 1 74 ? -1.586 3.484 8.583 1.00 98.44 74 LYS A N 1
ATOM 584 C CA . LYS A 1 74 ? -2.681 4.403 8.909 1.00 98.44 74 LYS A CA 1
ATOM 585 C C . LYS A 1 74 ? -3.940 3.634 9.319 1.00 98.44 74 LYS A C 1
ATOM 587 O O . LYS A 1 74 ? -4.454 3.888 10.407 1.00 98.44 74 LYS A O 1
ATOM 592 N N . LEU A 1 75 ? -4.380 2.664 8.519 1.00 98.50 75 LEU A N 1
ATOM 593 C CA . LEU A 1 75 ? -5.566 1.848 8.808 1.00 98.50 75 LEU A CA 1
ATOM 594 C C . LEU A 1 75 ? -5.423 1.057 10.116 1.00 98.50 75 LEU A C 1
ATOM 596 O O . LEU A 1 7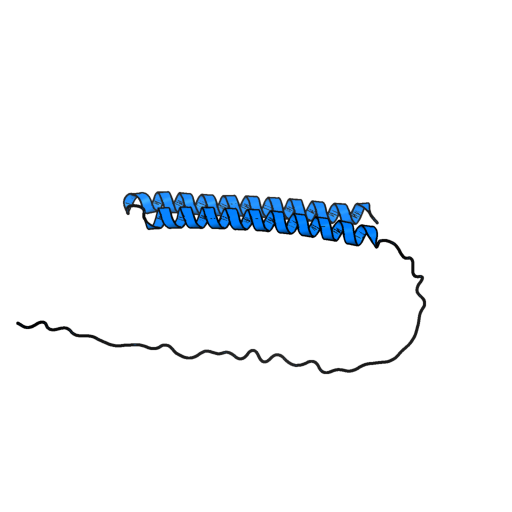5 ? -6.335 1.047 10.942 1.00 98.50 75 LEU A O 1
ATOM 600 N N . ALA A 1 76 ? -4.254 0.464 10.365 1.00 98.44 76 ALA A N 1
ATOM 601 C CA . ALA A 1 76 ? -3.971 -0.229 11.618 1.00 98.44 76 ALA A CA 1
ATOM 602 C C . ALA A 1 76 ? -4.033 0.724 12.824 1.00 98.44 76 ALA A C 1
ATOM 604 O O . ALA A 1 76 ? -4.595 0.384 13.867 1.00 98.44 76 ALA A O 1
ATOM 605 N N . ASN A 1 77 ? -3.503 1.942 12.686 1.00 98.50 77 ASN A N 1
ATOM 606 C CA . ASN A 1 77 ? -3.590 2.960 13.730 1.00 98.50 77 ASN A CA 1
ATOM 607 C C . ASN A 1 77 ? -5.032 3.416 13.985 1.00 98.50 77 ASN A C 1
ATOM 609 O O . ASN A 1 77 ? -5.408 3.595 15.145 1.00 98.50 77 ASN A O 1
ATOM 613 N N . GLU A 1 78 ? -5.841 3.586 12.938 1.00 98.06 78 GLU A N 1
ATOM 614 C CA . GLU A 1 78 ? -7.268 3.894 13.066 1.00 98.06 78 GLU A CA 1
ATOM 615 C C . GLU A 1 78 ? -8.016 2.773 13.793 1.00 98.06 78 GLU A C 1
ATOM 617 O O . GLU A 1 78 ? -8.688 3.034 14.789 1.00 98.06 78 GLU A O 1
ATOM 622 N N . MET A 1 79 ? -7.826 1.519 13.377 1.00 98.25 79 MET A N 1
ATOM 623 C CA . MET A 1 79 ? -8.402 0.340 14.032 1.00 98.25 79 MET A CA 1
ATOM 624 C C . MET A 1 79 ? -8.004 0.250 15.515 1.00 98.25 79 MET A C 1
ATOM 626 O O . MET A 1 79 ? -8.823 -0.053 16.390 1.00 98.25 79 MET A O 1
ATOM 630 N N . ASN A 1 80 ? -6.743 0.542 15.838 1.00 97.88 80 ASN A N 1
ATOM 631 C CA . ASN A 1 80 ? -6.256 0.491 17.215 1.00 97.88 80 ASN A CA 1
ATOM 632 C C . ASN A 1 80 ? -6.906 1.556 18.104 1.00 97.88 80 ASN A C 1
ATOM 634 O O . ASN A 1 80 ? -7.234 1.258 19.256 1.00 97.88 80 ASN A O 1
ATOM 638 N N . LYS A 1 81 ? -7.146 2.753 17.559 1.00 97.75 81 LYS A N 1
ATOM 639 C CA . LYS A 1 81 ? -7.782 3.880 18.259 1.00 97.75 81 LYS A CA 1
ATOM 640 C C . LYS A 1 81 ? -9.313 3.828 18.251 1.00 97.75 81 LYS A C 1
ATOM 642 O O . LYS A 1 81 ? -9.932 4.551 19.027 1.00 97.75 81 LYS A O 1
ATOM 647 N N . ALA A 1 82 ? -9.914 2.997 17.402 1.00 97.88 82 ALA A N 1
ATOM 648 C CA . ALA A 1 82 ? -11.360 2.901 17.269 1.00 97.88 82 ALA A CA 1
ATOM 649 C C . ALA A 1 82 ? -12.043 2.401 18.563 1.00 97.88 82 ALA A C 1
ATOM 651 O O . ALA A 1 82 ? -11.489 1.537 19.262 1.00 97.88 82 ALA A O 1
ATOM 652 N N . PRO A 1 83 ? -13.261 2.894 18.864 1.00 98.06 83 PRO A N 1
ATOM 653 C CA . PRO A 1 83 ? -14.153 2.321 19.872 1.00 98.06 83 PRO A CA 1
ATOM 654 C C . PRO A 1 83 ? -14.390 0.820 19.664 1.00 98.06 83 PRO A C 1
ATOM 656 O O . PRO A 1 83 ? -14.289 0.307 18.550 1.00 98.06 83 PRO A O 1
ATOM 659 N N . LYS A 1 84 ? -14.704 0.088 20.741 1.00 96.81 84 LYS A N 1
ATOM 660 C CA . LYS A 1 84 ? -14.806 -1.385 20.712 1.00 96.81 84 LYS A CA 1
ATOM 661 C C . LYS A 1 84 ? -15.833 -1.894 19.693 1.00 96.81 84 LYS A C 1
ATOM 663 O O . LYS A 1 84 ? -15.583 -2.906 19.049 1.00 96.81 84 LYS A O 1
ATOM 668 N N . ASP A 1 85 ? -16.948 -1.193 19.558 1.00 97.44 85 ASP A N 1
ATOM 669 C CA . ASP A 1 85 ? -18.031 -1.447 18.608 1.00 97.44 85 ASP A CA 1
ATOM 670 C C . ASP A 1 85 ? -17.632 -1.199 17.143 1.00 97.44 85 ASP A C 1
ATOM 672 O O . ASP A 1 85 ? -18.195 -1.830 16.260 1.00 97.44 85 ASP A O 1
ATOM 676 N N . GLN A 1 86 ? -16.612 -0.374 16.882 1.00 97.44 86 GLN A N 1
ATOM 677 C CA . GLN A 1 86 ? -16.123 -0.057 15.528 1.00 97.44 86 GLN A CA 1
ATOM 678 C C . GLN A 1 86 ? -14.839 -0.807 15.142 1.00 97.44 86 GLN A C 1
ATOM 680 O O . GLN A 1 86 ? -14.422 -0.796 13.983 1.00 97.44 86 GLN A O 1
ATOM 685 N N . LYS A 1 87 ? -14.175 -1.464 16.104 1.00 96.94 87 LYS A N 1
ATOM 686 C CA . LYS A 1 87 ? -12.919 -2.192 15.859 1.00 96.94 87 LYS A CA 1
ATOM 687 C C . LYS A 1 87 ? -13.070 -3.288 14.809 1.00 96.94 87 LYS A C 1
ATOM 689 O O . LYS A 1 87 ? -12.134 -3.494 14.043 1.00 96.94 87 LYS A O 1
ATOM 694 N N . LEU A 1 88 ? -14.210 -3.985 14.784 1.00 98.06 88 LEU A N 1
ATOM 695 C CA . LEU A 1 88 ? -14.451 -5.055 13.815 1.00 98.06 88 LEU A CA 1
ATOM 696 C C . LEU A 1 88 ? -14.539 -4.499 12.391 1.00 98.06 88 LEU A C 1
ATOM 698 O O . LEU A 1 88 ? -13.836 -4.990 11.514 1.00 98.06 88 LEU A O 1
ATOM 702 N N . ASP A 1 89 ? -15.316 -3.437 12.183 1.00 98.19 89 ASP A N 1
ATOM 703 C CA . ASP A 1 89 ? -15.457 -2.797 10.870 1.00 98.19 89 ASP A CA 1
ATOM 704 C C . ASP A 1 89 ? -14.108 -2.282 10.360 1.00 98.19 89 ASP A C 1
ATOM 706 O O . ASP A 1 89 ? -13.732 -2.518 9.212 1.00 98.19 89 ASP A O 1
ATOM 710 N N . LYS A 1 90 ? -13.316 -1.668 11.247 1.00 98.19 90 LYS A N 1
ATOM 711 C CA . LYS A 1 90 ? -11.956 -1.218 10.927 1.00 98.19 90 LYS A CA 1
ATOM 712 C C . LYS A 1 90 ? -10.984 -2.364 10.644 1.00 98.19 90 LYS A C 1
ATOM 714 O O . LYS A 1 90 ? -10.097 -2.214 9.805 1.00 98.19 90 LYS A O 1
ATOM 719 N N . ALA A 1 91 ? -11.147 -3.515 11.294 1.00 98.25 91 ALA A N 1
ATOM 720 C CA . ALA A 1 91 ? -10.363 -4.706 10.980 1.00 98.25 91 ALA A CA 1
ATOM 721 C C . ALA A 1 91 ? -10.729 -5.275 9.601 1.00 98.25 91 ALA A C 1
ATOM 723 O O . ALA A 1 91 ? -9.840 -5.659 8.843 1.00 98.25 91 ALA A O 1
ATOM 724 N N . VAL A 1 92 ? -12.019 -5.287 9.252 1.00 98.50 92 VAL A N 1
ATOM 725 C CA . VAL A 1 92 ? -12.494 -5.697 7.923 1.00 98.50 92 VAL A CA 1
ATOM 726 C C . VAL A 1 92 ? -11.958 -4.754 6.843 1.00 98.50 92 VAL A C 1
ATOM 728 O O . VAL A 1 92 ? -11.463 -5.228 5.823 1.00 98.50 92 VAL A O 1
ATOM 731 N N . GLU A 1 93 ? -11.981 -3.440 7.079 1.00 98.50 93 GLU A N 1
ATOM 732 C CA . GLU A 1 93 ? -11.387 -2.437 6.183 1.00 98.50 93 GLU A CA 1
ATOM 733 C C . GLU A 1 93 ? -9.895 -2.720 5.939 1.00 98.50 93 GLU A C 1
ATOM 735 O O . GLU A 1 93 ? -9.468 -2.849 4.791 1.00 98.50 93 GLU A O 1
ATOM 740 N N . LEU A 1 94 ? -9.113 -2.912 7.008 1.00 98.56 94 LEU A N 1
ATOM 741 C CA . LEU A 1 94 ? -7.687 -3.236 6.917 1.00 98.56 94 LEU A CA 1
ATOM 742 C C . LEU A 1 94 ? -7.429 -4.534 6.131 1.00 98.56 94 LEU A C 1
ATOM 744 O O . LEU A 1 94 ? -6.548 -4.569 5.271 1.00 98.56 94 LEU A O 1
ATOM 748 N N . LEU A 1 95 ? -8.186 -5.600 6.410 1.00 98.56 95 LEU A N 1
ATOM 749 C CA . LEU A 1 95 ? -8.027 -6.897 5.745 1.00 98.56 95 LEU A CA 1
ATOM 750 C C . LEU A 1 95 ? -8.391 -6.839 4.259 1.00 98.56 95 LEU A C 1
ATOM 752 O O . LEU A 1 95 ? -7.660 -7.383 3.431 1.00 98.56 95 LEU A O 1
ATOM 756 N N . ASN A 1 96 ? -9.480 -6.156 3.906 1.00 98.69 96 ASN A N 1
ATOM 757 C CA . ASN A 1 96 ? -9.870 -5.970 2.510 1.00 98.69 96 ASN A CA 1
ATOM 758 C C . ASN A 1 96 ? -8.797 -5.193 1.741 1.00 98.69 96 ASN A C 1
ATOM 760 O O . ASN A 1 96 ? -8.428 -5.584 0.632 1.00 98.69 96 ASN A O 1
ATOM 764 N N . THR A 1 97 ? -8.242 -4.140 2.346 1.00 98.31 97 THR A N 1
ATOM 765 C CA . THR A 1 97 ? -7.138 -3.379 1.752 1.00 98.31 97 THR A CA 1
ATOM 766 C C . THR A 1 97 ? -5.901 -4.253 1.550 1.00 98.31 97 THR A C 1
ATOM 768 O O . THR A 1 97 ? -5.362 -4.272 0.446 1.00 98.31 97 THR A O 1
ATOM 771 N N . LEU A 1 98 ? -5.503 -5.055 2.547 1.00 98.25 98 LEU A N 1
ATOM 772 C CA . LEU A 1 98 ? -4.383 -6.002 2.432 1.00 98.25 98 LEU A CA 1
ATOM 773 C C . LEU A 1 98 ? -4.553 -6.975 1.260 1.00 98.25 98 LEU A C 1
ATOM 775 O O . LEU A 1 98 ? -3.629 -7.174 0.468 1.00 98.25 98 LEU A O 1
ATOM 779 N N . VAL A 1 99 ? -5.731 -7.592 1.144 1.00 98.12 99 VAL A N 1
ATOM 780 C CA . VAL A 1 99 ? -6.019 -8.563 0.079 1.00 98.12 99 VAL A CA 1
ATOM 781 C C . VAL A 1 99 ? -5.970 -7.888 -1.290 1.00 98.12 99 VAL A C 1
ATOM 783 O O . VAL A 1 99 ? -5.293 -8.386 -2.191 1.00 98.12 99 VAL A O 1
ATOM 786 N N . ASN A 1 100 ? -6.612 -6.730 -1.440 1.00 97.88 100 ASN A N 1
ATOM 787 C CA . ASN A 1 100 ? -6.636 -5.995 -2.703 1.00 97.88 100 ASN A CA 1
ATOM 788 C C . ASN A 1 100 ? -5.236 -5.537 -3.128 1.00 97.88 100 ASN A C 1
ATOM 790 O O . ASN A 1 100 ? -4.846 -5.736 -4.279 1.00 97.88 100 ASN A O 1
ATOM 794 N N . GLN A 1 101 ? -4.449 -4.992 -2.198 1.00 97.19 101 GLN A N 1
ATOM 795 C CA . GLN A 1 101 ? -3.064 -4.596 -2.452 1.00 97.19 101 GLN A CA 1
ATOM 796 C C . GLN A 1 101 ? -2.204 -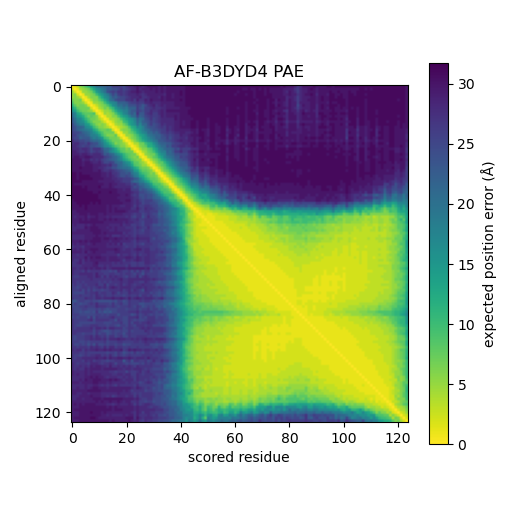5.800 -2.867 1.00 97.19 101 GLN A C 1
ATOM 798 O O . GLN A 1 101 ? -1.429 -5.703 -3.822 1.00 97.19 101 GLN A O 1
ATOM 803 N N . ARG A 1 102 ? -2.380 -6.964 -2.220 1.00 95.88 102 ARG A N 1
ATOM 804 C CA . ARG A 1 102 ? -1.659 -8.200 -2.565 1.00 95.88 102 ARG A CA 1
ATOM 805 C C . ARG A 1 102 ? -2.009 -8.711 -3.963 1.00 95.88 102 ARG A C 1
ATOM 807 O O . ARG 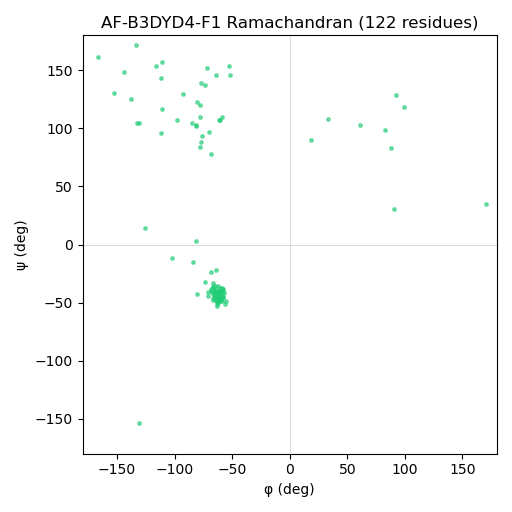A 1 102 ? -1.108 -9.159 -4.674 1.00 95.88 102 ARG A O 1
ATOM 814 N N . ILE A 1 103 ? -3.283 -8.645 -4.353 1.00 96.94 103 ILE A N 1
ATOM 815 C CA . ILE A 1 103 ? -3.743 -9.015 -5.700 1.00 96.94 103 ILE A CA 1
ATOM 816 C C . ILE A 1 103 ? -3.117 -8.083 -6.740 1.00 96.94 103 ILE A C 1
ATOM 818 O O . ILE A 1 103 ? -2.443 -8.563 -7.651 1.00 96.94 103 ILE A O 1
ATOM 822 N N . GLN A 1 104 ? -3.242 -6.766 -6.553 1.00 95.38 104 GLN A N 1
ATOM 823 C CA . GLN A 1 104 ? -2.686 -5.766 -7.472 1.00 95.38 104 GLN A CA 1
ATOM 824 C C . GLN A 1 104 ? -1.172 -5.918 -7.640 1.00 95.38 104 GLN A C 1
ATOM 826 O O . GLN A 1 104 ? -0.657 -5.921 -8.755 1.00 95.38 104 GLN A O 1
ATOM 831 N N . MET A 1 105 ? -0.447 -6.108 -6.538 1.00 93.31 105 MET A N 1
ATOM 832 C CA . MET A 1 105 ? 0.999 -6.317 -6.567 1.00 93.31 105 MET A CA 1
ATOM 833 C C . MET A 1 105 ? 1.377 -7.582 -7.346 1.00 93.31 105 MET A C 1
ATOM 835 O O . MET A 1 105 ? 2.365 -7.596 -8.079 1.00 93.31 105 MET A O 1
ATOM 839 N N . HIS A 1 106 ? 0.599 -8.655 -7.199 1.00 95.12 106 HIS A N 1
ATOM 840 C CA . HIS A 1 106 ? 0.845 -9.898 -7.918 1.00 95.12 106 HIS A CA 1
ATOM 841 C C . HIS A 1 106 ? 0.587 -9.753 -9.425 1.00 95.12 106 HIS A C 1
ATOM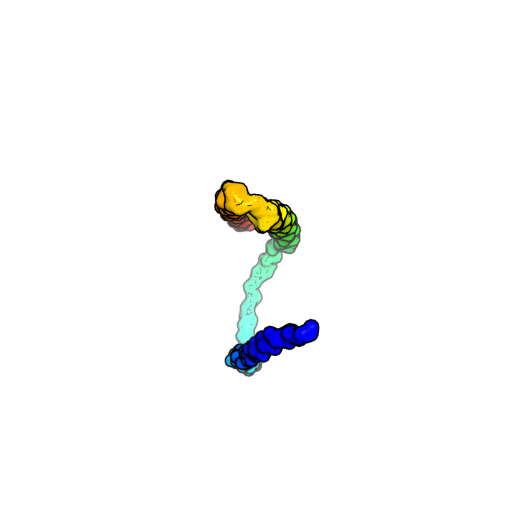 843 O O . HIS A 1 106 ? 1.341 -10.292 -10.238 1.00 95.12 106 HIS A O 1
ATOM 849 N N . GLU A 1 107 ? -0.446 -9.007 -9.811 1.00 94.94 107 GLU A N 1
ATOM 850 C CA . GLU A 1 107 ? -0.749 -8.697 -11.210 1.00 94.94 107 GLU A CA 1
ATOM 851 C C . GLU A 1 107 ? 0.318 -7.806 -11.850 1.00 94.94 107 GLU A C 1
ATOM 853 O O . GLU A 1 107 ? 0.808 -8.130 -12.937 1.00 94.94 107 GLU A O 1
ATOM 858 N N . GLU A 1 108 ? 0.745 -6.750 -11.155 1.00 91.62 108 GLU A N 1
ATOM 859 C CA . GLU A 1 108 ? 1.815 -5.858 -11.611 1.00 91.62 108 GLU A CA 1
ATOM 860 C C . GLU A 1 108 ? 3.123 -6.640 -11.787 1.00 91.62 108 GLU A C 1
ATOM 862 O O . GLU A 1 108 ? 3.770 -6.556 -12.832 1.00 91.62 108 GLU A O 1
ATOM 867 N N . MET A 1 109 ? 3.468 -7.502 -10.825 1.00 89.88 109 MET A N 1
ATOM 868 C CA . MET A 1 109 ? 4.662 -8.347 -10.900 1.00 89.88 109 MET A CA 1
ATOM 869 C C . MET A 1 109 ? 4.610 -9.320 -12.086 1.00 89.88 109 MET A C 1
ATOM 871 O O . MET A 1 109 ? 5.605 -9.486 -12.794 1.00 89.88 109 MET A O 1
ATOM 875 N N . LYS A 1 110 ? 3.449 -9.932 -12.359 1.00 93.12 110 LYS A N 1
ATOM 876 C CA . LYS A 1 110 ? 3.251 -10.776 -13.549 1.00 93.12 110 LYS A CA 1
ATOM 877 C C . LYS A 1 110 ? 3.393 -9.980 -14.845 1.00 93.12 110 LYS A C 1
ATOM 879 O O . LYS A 1 110 ? 3.997 -10.473 -15.796 1.00 93.12 110 LYS A O 1
ATOM 884 N N . SER A 1 111 ? 2.835 -8.773 -14.893 1.00 91.38 111 SER A N 1
ATOM 885 C CA . SER A 1 111 ? 2.929 -7.879 -16.050 1.00 91.38 111 SER A CA 1
ATOM 886 C C . SER A 1 111 ? 4.381 -7.501 -16.341 1.00 91.38 111 SER A C 1
ATOM 888 O O . SER A 1 111 ? 4.864 -7.678 -17.461 1.00 91.38 111 SER A O 1
ATOM 890 N N . MET A 1 112 ? 5.112 -7.093 -15.303 1.00 88.19 112 MET A N 1
ATOM 891 C CA . MET A 1 112 ? 6.533 -6.774 -15.387 1.00 88.19 112 MET A CA 1
ATOM 892 C C . MET A 1 112 ? 7.370 -7.971 -15.837 1.00 88.19 112 MET A C 1
ATOM 894 O O . MET A 1 112 ? 8.228 -7.821 -16.706 1.00 88.19 112 MET A O 1
ATOM 898 N N . HIS A 1 113 ? 7.109 -9.163 -15.294 1.00 88.31 113 HIS A N 1
ATOM 899 C CA . HIS A 1 113 ? 7.820 -10.374 -15.695 1.00 88.31 113 HIS A CA 1
ATOM 900 C C . HIS A 1 113 ? 7.632 -10.677 -17.187 1.00 88.31 113 HIS A C 1
ATOM 902 O O . HIS A 1 113 ? 8.617 -10.877 -17.894 1.00 88.31 113 HIS A O 1
ATOM 908 N N . ARG A 1 114 ? 6.391 -10.631 -17.693 1.00 89.50 114 ARG A N 1
ATOM 909 C CA . ARG A 1 114 ? 6.114 -10.829 -19.126 1.00 89.50 114 ARG A CA 1
ATOM 910 C C . ARG A 1 114 ? 6.803 -9.783 -19.995 1.00 89.50 114 ARG A C 1
ATOM 912 O O . ARG A 1 114 ? 7.399 -10.136 -21.004 1.00 89.50 114 ARG A O 1
ATOM 919 N N . HIS A 1 115 ? 6.762 -8.513 -19.594 1.00 85.56 115 HIS A N 1
ATOM 920 C CA . HIS A 1 115 ? 7.426 -7.445 -20.339 1.00 85.56 115 HIS A CA 1
ATOM 921 C C . HIS A 1 115 ? 8.933 -7.709 -20.476 1.00 85.56 115 HIS A C 1
ATOM 923 O O . HIS A 1 115 ? 9.478 -7.619 -21.573 1.00 85.56 115 HIS A O 1
ATOM 929 N N . MET A 1 116 ? 9.585 -8.118 -19.383 1.00 82.69 116 MET A N 1
ATOM 930 C CA . MET A 1 116 ? 11.012 -8.449 -19.376 1.00 82.69 116 MET A CA 1
ATOM 931 C C . MET A 1 116 ? 11.351 -9.690 -20.216 1.00 82.69 116 MET A C 1
ATOM 933 O O . MET A 1 116 ? 12.407 -9.709 -20.844 1.00 82.69 116 MET A O 1
ATOM 937 N N . MET A 1 117 ? 10.480 -10.705 -20.247 1.00 82.88 117 MET A N 1
ATOM 938 C CA . MET A 1 117 ? 10.686 -11.901 -21.078 1.00 82.88 117 MET A CA 1
ATOM 939 C C . MET A 1 117 ? 10.518 -11.598 -22.571 1.00 82.88 117 MET A C 1
ATOM 941 O O . MET A 1 117 ? 11.389 -11.953 -23.357 1.00 82.88 117 MET A O 1
ATOM 945 N N . ASN A 1 118 ? 9.486 -10.845 -22.961 1.00 80.38 118 ASN A N 1
ATOM 946 C CA . ASN A 1 118 ? 9.273 -10.479 -24.367 1.00 80.38 118 ASN A CA 1
ATOM 947 C C . ASN A 1 118 ? 10.431 -9.627 -24.924 1.00 80.38 118 ASN A C 1
ATOM 949 O O . ASN A 1 118 ? 10.839 -9.786 -26.070 1.00 80.38 118 ASN A O 1
ATOM 953 N N . LEU A 1 119 ? 11.011 -8.745 -24.103 1.00 72.06 119 LEU A N 1
ATOM 954 C CA . LEU A 1 119 ? 12.222 -7.984 -24.450 1.00 72.06 119 LEU A CA 1
ATOM 955 C C . LEU A 1 119 ? 13.465 -8.865 -24.652 1.00 72.06 119 LEU A C 1
ATOM 957 O O . LEU A 1 119 ? 14.437 -8.429 -25.274 1.00 72.06 119 LEU A O 1
ATOM 961 N N . LYS A 1 120 ? 13.474 -10.073 -24.082 1.00 64.38 120 LYS A N 1
ATOM 962 C CA . LYS A 1 120 ? 14.555 -11.039 -24.263 1.00 64.38 120 LYS A CA 1
ATOM 963 C C . LYS A 1 120 ? 14.402 -11.787 -25.589 1.00 64.38 120 LYS A C 1
ATOM 965 O O . LYS A 1 120 ? 15.396 -11.905 -26.290 1.00 64.38 120 LYS A O 1
ATOM 970 N N . GLU A 1 121 ? 13.182 -12.199 -25.932 1.00 61.69 121 GLU A N 1
ATOM 971 C CA . GLU A 1 121 ? 12.873 -13.001 -27.128 1.00 61.69 121 GLU A CA 1
ATOM 972 C C . GLU A 1 121 ? 12.938 -12.211 -28.447 1.00 61.69 121 GLU A C 1
ATOM 974 O O . GLU A 1 121 ? 13.321 -12.764 -29.467 1.00 61.69 121 GLU A O 1
ATOM 979 N N . HIS A 1 122 ? 12.616 -10.912 -28.457 1.00 58.00 122 HIS A N 1
ATOM 980 C CA . HIS A 1 122 ? 12.662 -10.095 -29.685 1.00 58.00 122 HIS A CA 1
ATOM 981 C C . HIS A 1 122 ? 14.063 -9.579 -30.076 1.00 58.00 122 HIS A C 1
ATOM 983 O O . HIS A 1 122 ? 14.186 -8.821 -31.038 1.00 58.00 122 HIS A O 1
ATOM 989 N N . HIS A 1 123 ? 15.104 -9.946 -29.327 1.00 50.88 123 HIS A N 1
ATOM 990 C CA . HIS A 1 123 ? 16.491 -9.522 -29.559 1.00 50.88 123 HIS A CA 1
ATOM 991 C C . HIS A 1 123 ? 17.475 -10.706 -29.674 1.00 50.88 123 HIS A C 1
ATOM 993 O O . HIS A 1 123 ? 18.685 -10.488 -29.586 1.00 50.88 123 HIS A O 1
ATOM 999 N N . GLU A 1 124 ? 16.963 -11.928 -29.854 1.00 46.53 124 GLU A N 1
ATOM 1000 C CA . GLU A 1 124 ? 17.707 -13.099 -30.359 1.00 46.53 124 GLU A CA 1
ATOM 1001 C C . GLU A 1 124 ? 17.508 -13.223 -31.878 1.00 46.53 124 GLU A C 1
ATOM 1003 O O . GLU A 1 124 ? 18.482 -13.612 -32.560 1.00 46.53 124 GLU A O 1
#

Mean predicted aligned error: 16.89 Å

Foldseek 3Di:
DDDDDDDDDDDDDDDDPDDPDDDDDDDDDDDDDDDPDDPPDDDPPVVVVLVVVVVVLVVVLVVLVVVLVVVLVVLVVCLVPDDPVCNVVSVVVSVVSVVVSVVVSVVSVVVVVVVSVVSVVVVD

Nearest PDB structures (foldseek):
  3nyj-assembly1_A-2  TM=6.050E-01  e=2.385E+00  Homo sapiens
  3fav-assembly2_C  TM=7.236E-01  e=6.701E+00  Mycobacterium tuberculosis H37Rv

Sequence (124 aa):
MKKNSLRNTGLVVALGSILFSGPMFAQNAPESQDQPSSTATPHHHDRAYRHKMAKQMHEKMQRLMDKQDEELKKLANEMNKAPKDQKLDKAVELLNTLVNQRIQMHEEMKSMHRHMMNLKEHHE

Secondary structure (DSSP, 8-state):
-------------------------------------------HHHHHHHHHHHHHHHHHHHHHHHHHHHHHHHHHHHHHHS-TTTHHHHHHHHHHHHHHHHHHHHHHHHHHHHHHHHHHHTT-

pLDDT: mean 75.66, std 22.14, range [38.59, 98.69]

Organism: Methylacidiphilum infernorum (isolate V4) (NCBI:txid481448)

Radius of gyration: 28.46 Å; Cα contacts (8 Å, |Δi|>4): 19; chains: 1; bounding box: 64×30×89 Å

Solvent-accessible surface area (backbone atoms only — not comparable to full-atom values): 8003 Å² total; per-residue (Å²): 140,83,86,87,85,85,84,78,84,87,82,87,88,79,90,79,89,78,80,85,85,73,82,85,82,74,88,87,84,86,90,83,82,91,75,91,74,74,82,77,83,78,56,75,66,58,53,55,50,54,50,54,51,54,49,54,52,50,54,52,51,50,55,52,50,55,52,51,51,52,52,50,53,49,40,53,52,50,29,70,71,40,55,82,90,46,28,60,61,35,47,51,53,44,51,53,48,52,52,52,51,52,51,52,53,52,52,51,51,52,52,52,51,50,53,56,48,55,66,53,66,80,73,115